Protein AF-A0A2L0CWE7-F1 (afdb_monomer_lite)

pLDDT: mean 91.42, std 8.28, range [48.16, 98.25]

Organism: NCBI:txid2055597

Foldseek 3Di:
DLVLLLVLQVLLCCQVVVDDPVRCVVCVVVSVCCSPVVVVVLVVVCVVVVQWDAQPPVRDIDGCNLPLVRCVPSPLVVLVVSLVSSVVSNVSSLVSLVVVLVVLVVVPDDCSVVVSVVSVVVSVVVVVVNCVPNVVSVVVSVVSVVCSVCVVVVVVVVDDPPPPPD

Structure (mmCIF, N/CA/C/O backbone):
data_AF-A0A2L0CWE7-F1
#
_entry.id   AF-A0A2L0CWE7-F1
#
loop_
_atom_site.group_PDB
_atom_site.id
_atom_site.type_symbol
_atom_site.label_atom_id
_atom_site.label_alt_id
_atom_site.label_comp_id
_atom_site.label_asym_id
_atom_site.label_entity_id
_atom_site.label_seq_id
_atom_site.pdbx_PDB_ins_code
_atom_site.Cartn_x
_atom_site.Cartn_y
_atom_site.Cartn_z
_atom_site.occupancy
_atom_site.B_iso_or_equiv
_atom_site.auth_seq_id
_atom_site.auth_comp_id
_atom_site.auth_asym_id
_atom_site.auth_atom_id
_atom_site.pdbx_PDB_model_num
ATOM 1 N N . SER A 1 1 ? 1.863 -1.226 1.281 1.00 88.06 1 SER A N 1
ATOM 2 C CA . SER A 1 1 ? 2.489 -2.443 1.847 1.00 88.06 1 SER A CA 1
ATOM 3 C C . SER A 1 1 ? 1.408 -3.405 2.292 1.00 88.06 1 SER A C 1
ATOM 5 O O . SER A 1 1 ? 0.431 -2.956 2.885 1.00 88.06 1 SER A O 1
ATOM 7 N N . VAL A 1 2 ? 1.584 -4.705 2.048 1.00 96.25 2 VAL A N 1
ATOM 8 C CA . VAL A 1 2 ? 0.616 -5.738 2.459 1.00 96.25 2 VAL A CA 1
ATOM 9 C C . VAL A 1 2 ? 0.516 -5.834 3.985 1.00 96.25 2 VAL A C 1
ATOM 11 O O . VAL A 1 2 ? -0.583 -5.942 4.518 1.00 96.25 2 VAL A O 1
ATOM 14 N N . TRP A 1 3 ? 1.626 -5.652 4.710 1.00 96.31 3 TRP A N 1
ATOM 15 C CA . TRP A 1 3 ? 1.625 -5.594 6.178 1.00 96.31 3 TRP A CA 1
ATOM 16 C C . TRP A 1 3 ? 0.721 -4.502 6.743 1.00 96.31 3 TRP A C 1
ATOM 18 O O . TRP A 1 3 ? 0.018 -4.712 7.728 1.00 96.31 3 TRP A O 1
ATOM 28 N N . TRP A 1 4 ? 0.705 -3.338 6.099 1.00 95.31 4 TRP A N 1
ATOM 29 C CA . TRP A 1 4 ? -0.172 -2.250 6.513 1.00 95.31 4 TRP A CA 1
ATOM 30 C C . TRP A 1 4 ? -1.652 -2.562 6.244 1.00 95.31 4 TRP A C 1
ATOM 32 O O . TRP A 1 4 ? -2.508 -2.231 7.067 1.00 95.31 4 TRP A O 1
ATOM 42 N N . VAL A 1 5 ? -1.963 -3.250 5.141 1.00 96.75 5 VAL A N 1
ATOM 43 C CA . VAL A 1 5 ? -3.328 -3.723 4.862 1.00 96.75 5 VAL A CA 1
ATOM 44 C C . VAL A 1 5 ? -3.768 -4.734 5.920 1.00 96.75 5 VAL A C 1
ATOM 46 O O . VAL A 1 5 ? -4.861 -4.599 6.463 1.00 96.75 5 VAL A O 1
ATOM 49 N N . VAL A 1 6 ? -2.905 -5.688 6.280 1.00 96.69 6 VAL A N 1
ATOM 50 C CA . VAL A 1 6 ? -3.163 -6.665 7.352 1.00 96.69 6 VAL A CA 1
ATOM 51 C C . VAL A 1 6 ? -3.382 -5.974 8.700 1.00 96.69 6 VAL A C 1
ATOM 53 O O . VAL A 1 6 ? -4.316 -6.312 9.427 1.00 96.69 6 VAL A O 1
ATOM 56 N N . LEU A 1 7 ? -2.576 -4.968 9.033 1.00 93.56 7 LEU A N 1
ATOM 57 C CA . LEU A 1 7 ? -2.762 -4.183 10.253 1.00 93.56 7 LEU A CA 1
ATOM 58 C C . LEU A 1 7 ? -4.103 -3.427 10.253 1.00 93.56 7 LEU A C 1
ATOM 60 O O . LEU A 1 7 ? -4.825 -3.430 11.247 1.00 93.56 7 LEU A O 1
ATOM 64 N N . SER A 1 8 ? -4.472 -2.825 9.124 1.00 94.75 8 SER A N 1
ATOM 65 C CA . SER A 1 8 ? -5.756 -2.129 8.972 1.00 94.75 8 SER A CA 1
ATOM 66 C C . SER A 1 8 ? -6.938 -3.098 9.074 1.00 94.75 8 SER A C 1
ATOM 68 O O . SER A 1 8 ? -7.941 -2.799 9.723 1.00 94.75 8 SER A O 1
ATOM 70 N N . PHE A 1 9 ? -6.801 -4.288 8.488 1.00 95.69 9 PHE A N 1
ATOM 71 C CA . PHE A 1 9 ? -7.798 -5.351 8.540 1.00 95.69 9 PHE A CA 1
ATOM 72 C C . PHE A 1 9 ? -7.979 -5.910 9.954 1.00 95.69 9 PHE A C 1
ATOM 74 O O . PHE A 1 9 ? -9.099 -5.963 10.453 1.00 95.69 9 PHE A O 1
ATOM 81 N N . THR A 1 10 ? -6.892 -6.268 10.640 1.00 94.44 10 THR A N 1
ATOM 82 C CA . THR A 1 10 ? -6.945 -6.744 12.036 1.00 94.44 10 THR A CA 1
ATOM 83 C C . THR A 1 10 ? -7.547 -5.696 12.961 1.00 94.44 10 THR A C 1
ATOM 85 O O . THR A 1 10 ? -8.322 -6.031 13.859 1.00 94.44 10 THR A O 1
ATOM 88 N N . TRP A 1 11 ? -7.280 -4.416 12.701 1.00 91.50 11 TRP A N 1
ATOM 89 C CA . TRP A 1 11 ? -7.943 -3.348 13.426 1.00 91.50 11 TRP A CA 1
ATOM 90 C C . TRP A 1 11 ? -9.448 -3.276 13.146 1.00 91.50 11 TRP A C 1
ATOM 92 O O . TRP A 1 11 ? -10.232 -3.165 14.088 1.00 91.50 11 TRP A O 1
ATOM 102 N N . PHE A 1 12 ? -9.877 -3.402 11.889 1.00 93.50 12 PHE A N 1
ATOM 103 C CA . PHE A 1 12 ? -11.295 -3.527 11.555 1.00 93.50 12 PHE A CA 1
ATOM 104 C C . PHE A 1 12 ? -11.951 -4.737 12.247 1.00 93.50 12 PHE A C 1
ATOM 106 O O . PHE A 1 12 ? -13.051 -4.599 12.781 1.00 93.50 12 PHE A O 1
ATOM 113 N N . LEU A 1 13 ? -11.283 -5.892 12.324 1.00 94.12 13 LEU A N 1
ATOM 114 C CA . LEU A 1 13 ? -11.796 -7.057 13.057 1.00 94.12 13 LEU A CA 1
ATOM 115 C C . LEU A 1 13 ? -11.980 -6.750 14.550 1.00 94.12 13 LEU A C 1
ATOM 117 O O . LEU A 1 13 ? -13.034 -7.037 15.122 1.00 94.12 13 LEU A O 1
ATOM 121 N N . ALA A 1 14 ? -10.989 -6.113 15.175 1.00 90.56 14 ALA A N 1
ATOM 122 C CA . ALA A 1 14 ? -11.049 -5.740 16.585 1.00 90.56 14 ALA A CA 1
ATOM 123 C C . ALA A 1 14 ? -12.127 -4.673 16.870 1.00 90.56 14 ALA A C 1
ATOM 125 O O . ALA A 1 14 ? -12.868 -4.775 17.844 1.00 90.56 14 ALA A O 1
ATOM 126 N N . ALA A 1 15 ? -12.237 -3.648 16.022 1.00 87.69 15 ALA A N 1
ATOM 127 C CA . ALA A 1 15 ? -13.122 -2.502 16.224 1.00 87.69 15 ALA A CA 1
ATOM 128 C C . ALA A 1 15 ? -14.555 -2.715 15.709 1.00 87.69 15 ALA A C 1
ATOM 130 O O . ALA A 1 15 ? -15.523 -2.380 16.393 1.00 87.69 15 ALA A O 1
ATOM 131 N N . GLY A 1 16 ? -14.686 -3.226 14.486 1.00 87.19 16 GLY A N 1
ATOM 132 C CA . GLY A 1 16 ? -15.951 -3.424 13.781 1.00 87.19 16 GLY A CA 1
ATOM 133 C C . GLY A 1 16 ? -16.632 -4.732 14.154 1.00 87.19 16 GLY A C 1
ATOM 134 O O . GLY A 1 16 ? -17.817 -4.734 14.487 1.00 87.19 16 GLY A O 1
ATOM 135 N N . LEU A 1 17 ? -15.875 -5.831 14.163 1.00 90.00 17 LEU A N 1
ATOM 136 C CA . LEU A 1 17 ? -16.405 -7.163 14.484 1.00 90.00 17 LEU A CA 1
ATOM 137 C C . LEU A 1 17 ? -16.208 -7.565 15.951 1.00 90.00 17 LEU A C 1
ATOM 139 O O . LEU A 1 17 ? -16.673 -8.628 16.355 1.00 90.00 17 LEU A O 1
ATOM 143 N N . LYS A 1 18 ? -15.570 -6.707 16.759 1.00 89.88 18 LYS A N 1
ATOM 144 C CA . LYS A 1 18 ? -15.326 -6.921 18.196 1.00 89.88 18 LYS A CA 1
ATOM 145 C C . LYS A 1 18 ? -14.545 -8.204 18.495 1.00 89.88 18 LYS A C 1
ATOM 147 O O . LYS A 1 18 ? -14.743 -8.815 19.545 1.00 89.88 18 LYS A O 1
ATOM 152 N N . TRP A 1 19 ? -13.675 -8.629 17.581 1.00 92.94 19 TRP A N 1
ATOM 153 C CA . TRP A 1 19 ? -12.829 -9.798 17.807 1.00 92.94 19 TRP A CA 1
ATOM 154 C C . TRP A 1 19 ? -11.860 -9.554 18.967 1.00 92.94 19 TRP A C 1
ATOM 156 O O . TRP A 1 19 ? -11.233 -8.498 19.063 1.00 92.94 19 TRP A O 1
ATOM 166 N N . GLY A 1 20 ? -11.738 -10.548 19.847 1.00 91.25 20 GLY A N 1
ATOM 167 C CA . GLY A 1 20 ? -10.732 -10.560 20.907 1.00 91.25 20 GLY A CA 1
ATOM 168 C C . GLY A 1 20 ? -9.345 -10.939 20.383 1.00 91.25 20 GLY A C 1
ATOM 169 O O . GLY A 1 20 ? -9.204 -11.479 19.286 1.00 91.25 20 GLY A O 1
ATOM 170 N N . ASN A 1 21 ? -8.315 -10.708 21.200 1.00 91.25 21 ASN A N 1
ATOM 171 C CA . ASN A 1 21 ? -6.930 -11.039 20.843 1.00 91.25 21 ASN A CA 1
ATOM 172 C C . ASN A 1 21 ? -6.734 -12.534 20.550 1.00 91.25 21 ASN A C 1
ATOM 174 O O . ASN A 1 21 ? -5.978 -12.873 19.650 1.00 91.25 21 ASN A O 1
ATOM 178 N N . GLU A 1 22 ? -7.437 -13.415 21.264 1.00 93.69 22 GLU A N 1
ATOM 179 C CA . GLU A 1 22 ? -7.384 -14.865 21.042 1.00 93.69 22 GLU A CA 1
ATOM 180 C C . GLU A 1 22 ? -7.931 -15.252 19.663 1.00 93.69 22 GLU A C 1
ATOM 182 O O . GLU A 1 22 ? -7.291 -15.996 18.924 1.00 93.69 22 GLU A O 1
ATOM 187 N N . ALA A 1 23 ? -9.066 -14.665 19.265 1.00 93.06 23 ALA A N 1
ATOM 188 C CA . ALA A 1 23 ? -9.629 -14.877 17.937 1.00 93.06 23 ALA A CA 1
ATOM 189 C C . ALA A 1 23 ? -8.649 -14.416 16.850 1.00 93.06 23 ALA A C 1
ATOM 191 O O . ALA A 1 23 ? -8.389 -15.157 15.914 1.00 93.06 23 ALA A O 1
ATOM 192 N N . ILE A 1 24 ? -8.046 -13.232 16.990 1.00 94.12 24 ILE A N 1
ATOM 193 C CA . ILE A 1 24 ? -7.060 -12.729 16.019 1.00 94.12 24 ILE A CA 1
ATOM 194 C C . ILE A 1 24 ? -5.810 -13.623 15.983 1.00 94.12 24 ILE A C 1
ATOM 196 O O . ILE A 1 24 ? -5.324 -13.938 14.897 1.00 94.12 24 ILE A O 1
ATOM 200 N N . ALA A 1 25 ? -5.311 -14.064 17.142 1.00 94.94 25 ALA A N 1
ATOM 201 C CA . ALA A 1 25 ? -4.135 -14.926 17.242 1.00 94.94 25 ALA A CA 1
ATOM 202 C C . ALA A 1 25 ? -4.341 -16.271 16.529 1.00 94.94 25 ALA A C 1
ATOM 204 O O . ALA A 1 25 ? -3.449 -16.715 15.806 1.00 94.94 25 ALA A O 1
ATOM 205 N N . ASN A 1 26 ? -5.534 -16.862 16.638 1.00 96.44 26 ASN A N 1
ATOM 206 C CA . ASN A 1 26 ? -5.873 -18.119 15.964 1.00 96.44 26 ASN A CA 1
ATOM 207 C C . ASN A 1 26 ? -5.835 -18.018 14.426 1.00 96.44 26 ASN A C 1
ATOM 209 O O . ASN A 1 26 ? -5.598 -19.021 13.758 1.00 96.44 26 ASN A O 1
ATOM 213 N N . TYR A 1 27 ? -6.018 -16.821 13.853 1.00 96.12 27 TYR A N 1
ATOM 214 C CA . TYR A 1 27 ? -5.928 -16.585 12.403 1.00 96.12 27 TYR A CA 1
ATOM 215 C C . TYR A 1 27 ? -4.611 -15.930 11.956 1.00 96.12 27 TYR A C 1
ATOM 217 O O . TYR A 1 27 ? -4.397 -15.740 10.756 1.00 96.12 27 TYR A O 1
ATOM 225 N N . ALA A 1 28 ? -3.701 -15.609 12.882 1.00 94.56 28 ALA A N 1
ATOM 226 C CA . ALA A 1 28 ? -2.485 -14.857 12.577 1.00 94.56 28 ALA A CA 1
ATOM 227 C C . ALA A 1 28 ? -1.602 -15.552 11.529 1.00 94.56 28 ALA A C 1
ATOM 229 O O . ALA A 1 28 ? -1.050 -14.886 10.656 1.00 94.56 28 ALA A O 1
ATOM 230 N N . GLN A 1 29 ? -1.522 -16.887 11.549 1.00 96.94 29 GLN A N 1
ATOM 231 C CA . GLN A 1 29 ? -0.749 -17.643 10.557 1.00 96.94 29 GLN A CA 1
ATOM 232 C C . GLN A 1 29 ? -1.194 -17.337 9.117 1.00 96.94 29 GLN A C 1
ATOM 234 O O . GLN A 1 29 ? -0.345 -17.108 8.257 1.00 96.94 29 GLN A O 1
ATOM 239 N N . TYR A 1 30 ? -2.503 -17.237 8.861 1.00 97.31 30 TYR A N 1
ATOM 240 C CA . TYR A 1 30 ? -3.036 -16.902 7.536 1.00 97.31 30 TYR A CA 1
ATOM 241 C C . TYR A 1 30 ? -2.707 -15.464 7.128 1.00 97.31 30 TYR A C 1
ATOM 243 O O . TYR A 1 30 ? -2.349 -15.211 5.978 1.00 97.31 30 TYR A O 1
ATOM 251 N N . PHE A 1 31 ? -2.776 -14.521 8.071 1.00 96.94 31 PHE A N 1
ATOM 252 C CA . PHE A 1 31 ? -2.436 -13.122 7.812 1.00 96.94 31 PHE A CA 1
ATOM 253 C C . PHE A 1 31 ? -0.956 -12.950 7.467 1.00 96.94 31 PHE A C 1
ATOM 255 O O . PHE A 1 31 ? -0.623 -12.253 6.509 1.00 96.94 31 PHE A O 1
ATOM 262 N N . HIS A 1 32 ? -0.074 -13.616 8.213 1.00 96.69 32 HIS A N 1
ATOM 263 C CA . HIS A 1 32 ? 1.364 -13.597 7.959 1.00 96.69 32 HIS A CA 1
ATOM 264 C C . HIS A 1 32 ? 1.689 -14.264 6.618 1.00 96.69 32 HIS A C 1
ATOM 266 O O . HIS A 1 32 ? 2.454 -13.711 5.832 1.00 96.69 32 HIS A O 1
ATOM 272 N N . LEU A 1 33 ? 1.074 -15.412 6.321 1.00 98.06 33 LEU A N 1
ATOM 273 C CA . LEU A 1 33 ? 1.257 -16.105 5.047 1.00 98.06 33 LEU A CA 1
ATOM 274 C C . LEU A 1 33 ? 0.857 -15.215 3.863 1.00 98.06 33 LEU A C 1
ATOM 276 O O . LEU A 1 33 ? 1.632 -15.083 2.919 1.00 98.06 33 LEU A O 1
ATOM 280 N N . ALA A 1 34 ? -0.289 -14.533 3.932 1.00 96.94 34 ALA A N 1
ATOM 281 C CA . ALA A 1 34 ? -0.694 -13.577 2.901 1.00 96.94 34 ALA A CA 1
ATOM 282 C C . ALA A 1 34 ? 0.284 -12.391 2.785 1.00 96.94 34 ALA A C 1
ATOM 284 O O . ALA A 1 34 ? 0.641 -11.993 1.675 1.00 96.94 34 ALA A O 1
ATOM 285 N N . ALA A 1 35 ? 0.750 -11.852 3.919 1.00 97.00 35 ALA A N 1
ATOM 286 C CA . ALA A 1 35 ? 1.686 -10.728 3.955 1.00 97.00 35 ALA A CA 1
ATOM 287 C C . ALA A 1 35 ? 3.042 -11.037 3.310 1.00 97.00 35 ALA A C 1
ATOM 289 O O . ALA A 1 35 ? 3.659 -10.129 2.754 1.00 97.00 35 ALA A O 1
ATOM 290 N N . TRP A 1 36 ? 3.486 -12.294 3.364 1.00 97.75 36 TRP A N 1
ATOM 291 C CA . TRP A 1 36 ? 4.723 -12.743 2.728 1.00 97.75 36 TRP A CA 1
ATOM 292 C C . TRP A 1 36 ? 4.522 -13.177 1.279 1.00 97.75 36 TRP A C 1
ATOM 294 O O . TRP A 1 36 ? 5.255 -12.726 0.403 1.0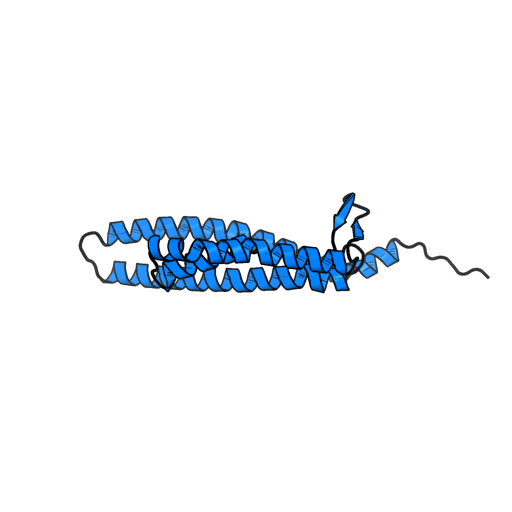0 97.75 36 TRP A O 1
ATOM 304 N N . LEU A 1 37 ? 3.522 -14.018 1.006 1.00 97.88 37 LEU A N 1
ATOM 305 C CA . LEU A 1 37 ? 3.355 -14.607 -0.321 1.00 97.88 37 LEU A CA 1
ATOM 306 C C . LEU A 1 37 ? 2.977 -13.577 -1.379 1.00 97.88 37 LEU A C 1
ATOM 308 O O . LEU A 1 37 ? 3.488 -13.654 -2.491 1.00 97.88 37 LEU A O 1
ATOM 312 N N . VAL A 1 38 ? 2.109 -12.613 -1.058 1.00 97.56 38 VAL A N 1
ATOM 313 C CA . VAL A 1 38 ? 1.656 -11.636 -2.056 1.00 97.56 38 VAL A CA 1
ATOM 314 C C . VAL A 1 38 ? 2.837 -10.819 -2.610 1.00 97.56 38 VAL A C 1
ATOM 316 O O . VAL A 1 38 ? 3.024 -10.843 -3.827 1.00 97.56 38 VAL A O 1
ATOM 319 N N . PRO A 1 39 ? 3.696 -10.176 -1.788 1.00 96.81 39 PRO A N 1
ATOM 320 C CA . PRO A 1 39 ? 4.892 -9.506 -2.296 1.00 96.81 39 PRO A CA 1
ATOM 321 C C . PRO A 1 39 ? 5.852 -10.449 -3.026 1.00 96.81 39 PRO A C 1
ATOM 323 O O . PRO A 1 39 ? 6.364 -10.081 -4.079 1.00 96.81 39 PRO A O 1
ATOM 326 N N . THR A 1 40 ? 6.065 -11.671 -2.521 1.00 97.75 40 THR A N 1
ATOM 327 C CA . THR A 1 40 ? 6.936 -12.653 -3.187 1.00 97.75 40 THR A CA 1
ATOM 328 C C . THR A 1 40 ? 6.448 -12.969 -4.598 1.00 97.75 40 THR A C 1
ATOM 330 O O . THR A 1 40 ? 7.247 -12.956 -5.531 1.00 97.75 40 THR A O 1
ATOM 333 N N . LEU A 1 41 ? 5.147 -13.202 -4.781 1.00 97.81 41 LEU A N 1
ATOM 334 C CA . LEU A 1 41 ? 4.566 -13.468 -6.097 1.00 97.81 41 LEU A CA 1
ATOM 335 C C . LEU A 1 41 ? 4.698 -12.264 -7.032 1.00 97.81 41 LEU A C 1
ATOM 337 O O . LEU A 1 41 ? 5.027 -12.447 -8.202 1.00 97.81 41 LEU A O 1
ATOM 341 N N . GLN A 1 42 ? 4.504 -11.041 -6.527 1.00 96.31 42 GLN A N 1
ATOM 342 C CA . GLN A 1 42 ? 4.727 -9.826 -7.317 1.00 96.31 42 GLN A CA 1
ATOM 343 C C . GLN A 1 42 ? 6.181 -9.722 -7.791 1.00 96.31 42 GLN A C 1
ATOM 345 O O . GLN A 1 42 ? 6.424 -9.465 -8.969 1.00 96.31 42 GLN A O 1
ATOM 350 N N . THR A 1 43 ? 7.147 -9.964 -6.902 1.00 96.88 43 THR A N 1
ATOM 351 C CA . THR A 1 43 ? 8.572 -9.944 -7.253 1.00 96.88 43 THR A CA 1
ATOM 352 C C . THR A 1 43 ? 8.918 -11.034 -8.265 1.00 96.88 43 THR A C 1
ATOM 354 O O . THR A 1 43 ? 9.560 -10.744 -9.271 1.00 96.88 43 THR A O 1
ATOM 357 N N . VAL A 1 44 ? 8.466 -12.274 -8.049 1.00 98.00 44 VAL A N 1
ATOM 358 C CA . VAL A 1 44 ? 8.700 -13.384 -8.988 1.00 98.00 44 VAL A CA 1
ATOM 359 C C . VAL A 1 44 ? 8.110 -13.073 -10.363 1.00 98.00 44 VAL A C 1
ATOM 361 O O . VAL A 1 44 ? 8.779 -13.303 -11.365 1.00 98.00 44 VAL A O 1
ATOM 364 N N . ALA A 1 45 ? 6.904 -12.502 -10.429 1.00 96.62 45 ALA A N 1
ATOM 365 C CA . ALA A 1 45 ? 6.278 -12.126 -11.696 1.00 96.62 45 ALA A CA 1
ATOM 366 C C . ALA A 1 45 ? 7.118 -11.105 -12.482 1.00 96.62 45 ALA A C 1
ATOM 368 O O . ALA A 1 45 ? 7.309 -11.268 -13.686 1.00 96.62 45 ALA A O 1
ATOM 369 N N . VAL A 1 46 ? 7.666 -10.090 -11.804 1.00 97.38 46 VAL A N 1
ATOM 370 C CA . VAL A 1 46 ? 8.557 -9.093 -12.425 1.00 97.38 46 VAL A CA 1
ATOM 371 C C . VAL A 1 46 ? 9.853 -9.734 -12.929 1.00 97.38 46 VAL A C 1
ATOM 373 O O . VAL A 1 46 ? 10.289 -9.431 -14.040 1.00 97.38 46 VAL A O 1
ATOM 376 N N . LEU A 1 47 ? 10.452 -10.630 -12.138 1.00 97.75 47 LEU A N 1
ATOM 377 C CA . LEU A 1 47 ? 11.702 -11.308 -12.491 1.00 97.75 47 LEU A CA 1
ATOM 378 C C . LEU A 1 47 ? 11.532 -12.257 -13.680 1.00 97.75 47 LEU A C 1
ATOM 380 O O . LEU A 1 47 ? 12.337 -12.220 -14.605 1.00 97.75 47 LEU A O 1
ATOM 384 N N . VAL A 1 48 ? 10.474 -13.072 -13.686 1.00 97.62 48 VAL A N 1
ATOM 385 C CA . VAL A 1 48 ? 10.171 -13.995 -14.794 1.00 97.62 48 VAL A CA 1
ATOM 386 C C . VAL A 1 48 ? 9.884 -13.230 -16.085 1.00 97.62 48 VAL A C 1
ATOM 388 O O . VAL A 1 48 ? 10.269 -13.680 -17.160 1.00 97.62 48 VAL A O 1
ATOM 391 N N . ALA A 1 49 ? 9.251 -12.061 -15.987 1.00 95.19 49 ALA A N 1
ATOM 392 C CA . ALA A 1 49 ? 8.997 -11.204 -17.137 1.00 95.19 49 ALA A CA 1
ATOM 393 C C . ALA A 1 49 ? 10.237 -10.422 -17.618 1.00 95.19 49 ALA A C 1
ATOM 395 O O . ALA A 1 49 ? 10.160 -9.769 -18.653 1.00 95.19 49 ALA A O 1
ATOM 396 N N . GLY A 1 50 ? 11.360 -10.457 -16.889 1.00 95.69 50 GLY A N 1
ATOM 397 C CA . GLY A 1 50 ? 12.569 -9.705 -17.244 1.00 95.69 50 GLY A CA 1
ATOM 398 C C . GLY A 1 50 ? 12.383 -8.184 -17.202 1.00 95.69 50 GLY A C 1
ATOM 399 O O . GLY A 1 50 ? 13.080 -7.461 -17.903 1.00 95.69 50 GLY A O 1
ATOM 400 N N . ASN A 1 51 ? 11.439 -7.692 -16.394 1.00 96.12 51 ASN A N 1
ATOM 401 C CA . ASN A 1 51 ? 10.991 -6.293 -16.406 1.00 96.12 51 ASN A CA 1
ATOM 402 C C . ASN A 1 51 ? 11.766 -5.370 -15.448 1.00 96.12 51 ASN A C 1
ATOM 404 O O . ASN A 1 51 ? 11.289 -4.282 -15.129 1.00 96.12 51 ASN A O 1
ATOM 408 N N . VAL A 1 52 ? 12.927 -5.805 -14.956 1.00 97.06 52 VAL A N 1
ATOM 409 C CA . VAL A 1 52 ? 13.784 -4.998 -14.079 1.00 97.06 52 VAL A CA 1
ATOM 410 C C . VAL A 1 52 ? 14.690 -4.114 -14.932 1.00 97.06 52 VAL A C 1
ATOM 412 O O . VAL A 1 52 ? 15.423 -4.620 -15.780 1.00 97.06 52 VAL A O 1
ATOM 415 N N . ASP A 1 53 ? 14.661 -2.810 -14.680 1.00 95.38 53 ASP A N 1
ATOM 416 C CA . ASP A 1 53 ? 15.454 -1.792 -15.358 1.00 95.38 53 ASP A CA 1
ATOM 417 C C . ASP A 1 53 ? 16.219 -0.897 -14.365 1.00 95.38 53 ASP A C 1
ATOM 419 O O . ASP A 1 53 ? 15.886 -0.776 -13.183 1.00 95.38 53 ASP A O 1
ATOM 423 N N . GLY A 1 54 ? 17.318 -0.305 -14.831 1.00 95.19 54 GLY A N 1
ATOM 424 C CA . GLY A 1 54 ? 18.154 0.584 -14.023 1.00 95.19 54 GLY A CA 1
ATOM 425 C C . GLY A 1 54 ? 17.666 2.029 -14.076 1.00 95.19 54 GLY A C 1
ATOM 426 O O . GLY A 1 54 ? 17.314 2.510 -15.152 1.00 95.19 54 GLY A O 1
ATOM 427 N N . ASP A 1 55 ? 17.688 2.720 -12.937 1.00 93.56 55 ASP A N 1
ATOM 428 C CA . ASP A 1 55 ? 17.536 4.176 -12.876 1.00 93.56 55 ASP A CA 1
ATOM 429 C C . ASP A 1 55 ? 18.922 4.846 -13.000 1.00 93.56 55 ASP A C 1
ATOM 431 O O . ASP A 1 55 ? 19.769 4.658 -12.115 1.00 93.56 55 ASP A O 1
ATOM 435 N N . PRO A 1 56 ? 19.183 5.632 -14.065 1.00 87.38 56 PRO A N 1
ATOM 436 C CA . PRO A 1 56 ? 20.461 6.317 -14.251 1.00 87.38 56 PRO A CA 1
ATOM 437 C C . PRO A 1 56 ? 20.735 7.414 -13.212 1.00 87.38 56 PRO A C 1
ATOM 439 O O . PRO A 1 56 ? 21.892 7.802 -13.049 1.00 87.38 56 PRO A O 1
ATOM 442 N N . VAL A 1 57 ? 19.710 7.927 -12.522 1.00 90.25 57 VAL A N 1
ATOM 443 C CA . VAL A 1 57 ? 19.857 9.013 -11.544 1.00 90.25 57 VAL A CA 1
ATOM 444 C C . VAL A 1 57 ? 20.145 8.456 -10.155 1.00 90.25 57 VAL A C 1
ATOM 446 O O . VAL A 1 57 ? 21.129 8.851 -9.528 1.00 90.25 57 VAL A O 1
ATOM 449 N N . SER A 1 58 ? 19.314 7.535 -9.658 1.00 93.19 58 SER A N 1
ATOM 450 C CA . SER A 1 58 ? 19.494 6.988 -8.309 1.00 93.19 58 SER A CA 1
ATOM 451 C C . SER A 1 58 ? 20.493 5.827 -8.240 1.00 93.19 58 SER A C 1
ATOM 453 O O . SER A 1 58 ? 20.889 5.439 -7.140 1.00 93.19 58 SER A O 1
ATOM 455 N N . GLY A 1 59 ? 20.858 5.226 -9.379 1.00 94.25 59 GLY A N 1
ATOM 456 C CA . GLY A 1 59 ? 21.776 4.087 -9.447 1.00 94.25 59 GLY A CA 1
ATOM 457 C C . GLY A 1 59 ? 21.208 2.781 -8.878 1.00 94.25 59 GLY A C 1
ATOM 458 O O . GLY A 1 59 ? 21.980 1.921 -8.452 1.00 94.25 59 GLY A O 1
ATOM 459 N N . ILE A 1 60 ? 19.879 2.626 -8.832 1.00 96.00 60 ILE A N 1
ATOM 460 C CA . ILE A 1 60 ? 19.218 1.400 -8.350 1.00 96.00 60 ILE A CA 1
ATOM 461 C C . ILE A 1 60 ? 18.571 0.631 -9.502 1.00 96.00 60 ILE A C 1
ATOM 463 O O . ILE A 1 60 ? 18.192 1.206 -10.520 1.00 96.00 60 ILE A O 1
ATOM 467 N N . CYS A 1 61 ? 18.381 -0.671 -9.306 1.00 96.06 61 CYS A N 1
ATOM 468 C CA . CYS A 1 61 ? 17.540 -1.487 -10.177 1.00 96.06 61 CYS A CA 1
ATOM 469 C C . CYS A 1 61 ? 16.130 -1.565 -9.590 1.00 96.06 61 CYS A C 1
ATOM 471 O O . CYS A 1 61 ? 15.955 -1.978 -8.438 1.00 96.06 61 CYS A O 1
ATOM 473 N N . TYR A 1 62 ? 15.128 -1.197 -10.379 1.00 96.12 62 TYR A N 1
ATOM 474 C CA . TYR A 1 62 ? 13.720 -1.276 -10.000 1.00 96.12 62 TYR A CA 1
ATOM 475 C C . TYR A 1 62 ? 12.884 -1.707 -11.212 1.00 96.12 62 TYR A C 1
ATOM 477 O O . TYR A 1 62 ? 13.440 -2.127 -12.217 1.00 96.12 62 TYR A O 1
ATOM 485 N N . VAL A 1 63 ? 11.558 -1.730 -11.101 1.00 96.50 63 VAL A N 1
ATOM 486 C CA . VAL A 1 63 ? 10.674 -2.052 -12.228 1.00 96.50 63 VAL A CA 1
ATOM 487 C C . VAL A 1 63 ? 9.962 -0.796 -12.690 1.00 96.50 63 VAL A C 1
ATOM 489 O O . VAL A 1 63 ? 9.324 -0.109 -11.893 1.00 96.50 63 VAL A O 1
ATOM 492 N N . GLY A 1 64 ? 10.001 -0.557 -13.997 1.00 94.69 64 GLY A N 1
ATOM 493 C CA . GLY A 1 64 ? 9.264 0.535 -14.615 1.00 94.69 64 GLY A CA 1
ATOM 494 C C . GLY A 1 64 ? 9.963 1.885 -14.514 1.00 94.69 64 GLY A C 1
ATOM 495 O O . GLY A 1 64 ? 9.280 2.897 -14.617 1.00 94.69 64 GLY A O 1
ATOM 496 N N . ASN A 1 65 ? 11.288 1.905 -14.351 1.00 94.31 65 ASN A N 1
ATOM 497 C CA . ASN A 1 65 ? 12.072 3.138 -14.418 1.00 94.31 65 ASN A CA 1
ATOM 498 C C . ASN A 1 65 ? 12.071 3.722 -15.839 1.00 94.31 65 ASN A C 1
ATOM 500 O O . ASN A 1 65 ? 11.874 4.914 -16.011 1.00 94.31 65 ASN A O 1
ATOM 504 N N . MET A 1 66 ? 12.250 2.883 -16.863 1.00 92.38 66 MET A N 1
ATOM 505 C CA . MET A 1 66 ? 12.289 3.273 -18.283 1.00 92.38 66 MET A CA 1
ATOM 506 C C . MET A 1 66 ? 11.048 2.809 -19.056 1.00 92.38 66 MET A C 1
ATOM 508 O O . MET A 1 66 ? 10.860 3.162 -20.219 1.00 92.38 66 MET A O 1
ATOM 512 N N . ASN A 1 67 ? 10.194 1.985 -18.441 1.00 94.50 67 ASN A N 1
ATOM 513 C CA . ASN A 1 67 ? 8.979 1.466 -19.065 1.00 94.50 67 ASN A CA 1
ATOM 514 C C . ASN A 1 67 ? 7.726 1.808 -18.245 1.00 94.50 67 ASN A C 1
ATOM 516 O O . ASN A 1 67 ? 7.364 1.120 -17.286 1.00 94.50 67 ASN A O 1
ATOM 520 N N . MET A 1 68 ? 6.991 2.827 -18.695 1.00 95.25 68 MET A N 1
ATOM 521 C CA . MET A 1 68 ? 5.783 3.325 -18.023 1.00 95.25 68 MET A CA 1
ATOM 522 C C . MET A 1 68 ? 4.611 2.325 -18.024 1.00 95.25 68 MET A C 1
ATOM 524 O O . MET A 1 68 ? 3.694 2.411 -17.204 1.00 95.25 68 MET A O 1
ATOM 528 N N . SER A 1 69 ? 4.602 1.333 -18.922 1.00 96.25 69 SER A N 1
ATOM 529 C CA . SER A 1 69 ? 3.630 0.230 -18.855 1.00 96.25 69 SER A CA 1
ATOM 530 C C . SER A 1 69 ? 3.906 -0.682 -17.656 1.00 96.25 69 SER A C 1
ATOM 532 O O . SER A 1 69 ? 2.982 -1.053 -16.922 1.00 96.25 69 SER A O 1
ATOM 534 N N . ASN A 1 70 ? 5.183 -0.988 -17.415 1.00 96.81 70 ASN A N 1
ATOM 535 C CA . ASN A 1 70 ? 5.615 -1.782 -16.268 1.00 96.81 70 ASN A CA 1
ATOM 536 C C . ASN A 1 70 ? 5.401 -1.023 -14.953 1.00 96.81 70 ASN A C 1
ATOM 538 O O . ASN A 1 70 ? 4.880 -1.612 -14.006 1.00 96.81 70 ASN A O 1
ATOM 542 N N . LEU A 1 71 ? 5.686 0.286 -14.921 1.00 96.94 71 LEU A N 1
ATOM 543 C CA . LEU A 1 71 ? 5.403 1.145 -13.765 1.00 96.94 71 LEU A CA 1
ATOM 544 C C . LEU A 1 71 ? 3.918 1.093 -13.377 1.00 96.94 71 LEU A C 1
ATOM 546 O O . LEU A 1 71 ? 3.567 0.844 -12.220 1.00 96.94 71 LEU A O 1
ATOM 550 N N . ARG A 1 72 ? 3.024 1.264 -14.360 1.00 97.50 72 ARG A N 1
ATOM 551 C CA . ARG A 1 72 ? 1.571 1.205 -14.135 1.00 97.50 72 ARG A CA 1
ATOM 552 C C . ARG A 1 72 ? 1.121 -0.145 -13.589 1.00 97.50 72 ARG A C 1
ATOM 554 O O . ARG A 1 72 ? 0.352 -0.195 -12.631 1.00 97.50 72 ARG A O 1
ATOM 561 N N . THR A 1 73 ? 1.611 -1.225 -14.187 1.00 96.81 73 THR A N 1
ATOM 562 C CA . THR A 1 73 ? 1.127 -2.586 -13.919 1.00 96.81 73 THR A CA 1
ATOM 563 C C . THR A 1 73 ? 1.689 -3.168 -12.624 1.00 96.81 73 THR A C 1
ATOM 565 O O . THR A 1 73 ? 0.939 -3.735 -11.832 1.00 96.81 73 THR A O 1
ATOM 568 N N . PHE A 1 74 ? 2.995 -3.032 -12.390 1.00 96.44 74 PHE A N 1
ATOM 569 C CA . PHE A 1 74 ? 3.682 -3.704 -11.284 1.00 96.44 74 PHE A CA 1
ATOM 570 C C . PHE A 1 74 ? 3.846 -2.832 -10.036 1.00 96.44 74 PHE A C 1
ATOM 572 O O . PHE A 1 74 ? 4.038 -3.379 -8.950 1.00 96.44 74 PHE A O 1
ATOM 579 N N . VAL A 1 75 ? 3.724 -1.505 -10.160 1.00 97.00 75 VAL A N 1
ATOM 580 C CA . VAL A 1 75 ? 3.948 -0.565 -9.048 1.00 97.00 75 VAL A CA 1
ATOM 581 C C . VAL A 1 75 ? 2.669 0.193 -8.702 1.00 97.00 75 VAL A C 1
ATOM 583 O O . VAL A 1 75 ? 2.098 -0.029 -7.632 1.00 97.00 75 VAL A O 1
ATOM 586 N N . LEU A 1 76 ? 2.173 1.042 -9.608 1.00 97.62 76 LEU A N 1
ATOM 587 C CA . LEU A 1 76 ? 1.023 1.916 -9.342 1.00 97.62 76 LEU A CA 1
ATOM 588 C C . LEU A 1 76 ? -0.246 1.130 -9.015 1.00 97.62 76 LEU A C 1
ATOM 590 O O . LEU A 1 76 ? -0.883 1.404 -7.997 1.00 97.62 76 LEU A O 1
ATOM 594 N N . LEU A 1 77 ? -0.610 0.151 -9.847 1.00 97.25 77 LEU A N 1
ATOM 595 C CA . LEU A 1 77 ? -1.839 -0.616 -9.661 1.00 97.25 77 LEU A CA 1
ATOM 596 C C . LEU A 1 77 ? -1.852 -1.360 -8.307 1.00 97.25 77 LEU A C 1
ATOM 598 O O . LEU A 1 77 ? -2.801 -1.156 -7.544 1.00 97.25 77 LEU A O 1
ATOM 602 N N . PRO A 1 78 ? -0.821 -2.141 -7.925 1.00 97.38 78 PRO A N 1
ATOM 603 C CA . PRO A 1 78 ? -0.786 -2.760 -6.604 1.00 97.38 78 PRO A CA 1
ATOM 604 C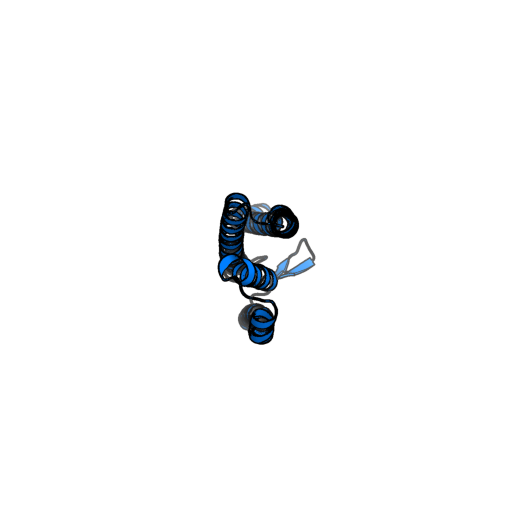 C . PRO A 1 78 ? -0.765 -1.760 -5.447 1.00 97.38 78 PRO A C 1
ATOM 606 O O . PRO A 1 78 ? -1.474 -1.964 -4.461 1.00 97.38 78 PRO A O 1
ATOM 609 N N . LEU A 1 79 ? 0.010 -0.672 -5.545 1.00 97.44 79 LEU A N 1
ATOM 610 C CA . LEU A 1 79 ? 0.046 0.357 -4.500 1.00 97.44 79 LEU A CA 1
ATOM 611 C C . LEU A 1 79 ? -1.330 0.992 -4.290 1.00 97.44 79 LEU A C 1
ATOM 613 O O . LEU A 1 79 ? -1.762 1.136 -3.143 1.00 97.44 79 LEU A O 1
ATOM 617 N N . PHE A 1 80 ? -2.026 1.313 -5.379 1.00 97.75 80 PHE A N 1
ATOM 618 C CA . PHE A 1 80 ? -3.369 1.874 -5.340 1.00 97.75 80 PHE A CA 1
ATOM 619 C C . PHE A 1 80 ? -4.372 0.894 -4.722 1.00 97.75 80 PHE A C 1
ATOM 621 O O . PHE A 1 80 ? -5.105 1.274 -3.809 1.00 97.75 80 PHE A O 1
ATOM 628 N N . ILE A 1 81 ? -4.356 -0.379 -5.136 1.00 98.06 81 ILE A N 1
ATOM 629 C CA . ILE A 1 81 ? -5.209 -1.426 -4.549 1.00 98.06 81 ILE A CA 1
ATOM 630 C C . ILE A 1 81 ? -4.959 -1.538 -3.043 1.00 98.06 81 ILE A C 1
ATOM 632 O O . ILE A 1 81 ? -5.908 -1.508 -2.257 1.00 98.06 81 ILE A O 1
ATOM 636 N N . TYR A 1 82 ? -3.696 -1.623 -2.616 1.00 97.50 82 TYR A N 1
ATOM 637 C CA . TYR A 1 82 ? -3.366 -1.714 -1.195 1.00 97.50 82 TYR A CA 1
ATOM 638 C C . TYR A 1 82 ? -3.859 -0.496 -0.423 1.00 97.50 82 TYR A C 1
ATOM 640 O O . TYR A 1 82 ? -4.461 -0.671 0.636 1.00 97.50 82 TYR A O 1
ATOM 648 N N . LEU A 1 83 ? -3.649 0.712 -0.954 1.00 97.38 83 LEU A N 1
ATOM 649 C CA . LEU A 1 83 ? -4.100 1.950 -0.328 1.00 97.38 83 LEU A CA 1
ATOM 650 C C . LEU A 1 83 ? -5.626 1.975 -0.169 1.00 97.38 83 LEU A C 1
ATOM 652 O O . LEU A 1 83 ? -6.112 2.223 0.933 1.00 97.38 83 LEU A O 1
ATOM 656 N N . VAL A 1 84 ? -6.384 1.668 -1.224 1.00 97.88 84 VAL A N 1
ATOM 657 C CA . VAL A 1 84 ? -7.858 1.660 -1.197 1.00 97.88 84 VAL A CA 1
ATOM 658 C C . VAL A 1 84 ? -8.394 0.617 -0.215 1.00 97.88 84 VAL A C 1
ATOM 660 O O . VAL A 1 84 ? -9.251 0.926 0.617 1.00 97.88 84 VAL A O 1
ATOM 663 N N . VAL A 1 85 ? -7.872 -0.610 -0.255 1.00 97.81 85 VAL A N 1
ATOM 664 C CA . VAL A 1 85 ? -8.318 -1.684 0.645 1.00 97.81 85 VAL A CA 1
ATOM 665 C C . VAL A 1 85 ? -8.013 -1.335 2.103 1.00 97.81 85 VAL A C 1
ATOM 667 O O . VAL A 1 85 ? -8.902 -1.398 2.955 1.00 97.81 85 VAL A O 1
ATOM 670 N N . GLY A 1 86 ? -6.781 -0.916 2.405 1.00 96.44 86 GLY A N 1
ATOM 671 C CA . GLY A 1 86 ? -6.401 -0.569 3.774 1.00 96.44 86 GLY A CA 1
ATOM 672 C C . GLY A 1 86 ? -7.158 0.650 4.305 1.00 96.44 86 GLY A C 1
ATOM 673 O O . GLY A 1 86 ? -7.691 0.591 5.411 1.00 96.44 86 GLY A O 1
ATOM 674 N N . THR A 1 87 ? -7.310 1.714 3.508 1.00 96.00 87 THR A N 1
ATOM 675 C CA . THR A 1 87 ? -8.100 2.895 3.911 1.00 96.00 87 THR A CA 1
ATOM 676 C C . THR A 1 87 ? -9.567 2.550 4.158 1.00 96.00 87 THR A C 1
ATOM 678 O O . THR A 1 87 ? -10.140 3.039 5.129 1.00 96.00 87 THR A O 1
ATOM 681 N N . THR A 1 88 ? -10.165 1.656 3.367 1.00 96.62 88 THR A N 1
ATOM 682 C CA . THR A 1 88 ? -11.550 1.199 3.578 1.00 96.62 88 THR A CA 1
ATOM 683 C C . THR A 1 88 ? -11.719 0.493 4.927 1.00 96.62 88 THR A C 1
ATOM 685 O O . THR A 1 88 ? -12.654 0.801 5.680 1.00 96.62 88 THR A O 1
ATOM 688 N N . PHE A 1 89 ? -10.800 -0.416 5.277 1.00 95.88 89 PHE A N 1
ATOM 689 C CA . PHE A 1 89 ? -10.795 -1.051 6.598 1.00 95.88 89 PHE A CA 1
ATOM 690 C C . PHE A 1 89 ? -10.584 -0.032 7.713 1.00 95.88 89 PHE A C 1
ATOM 692 O O . PHE A 1 89 ? -11.293 -0.083 8.721 1.00 95.88 89 PHE A O 1
ATOM 699 N N . LEU A 1 90 ? -9.677 0.930 7.517 1.00 93.75 90 LEU A N 1
ATOM 700 C CA . LEU A 1 90 ? -9.440 1.971 8.507 1.00 93.75 90 LEU A CA 1
ATOM 701 C C . LEU A 1 90 ? -10.695 2.827 8.745 1.00 93.75 90 LEU A C 1
ATOM 703 O O . LEU A 1 90 ? -11.117 3.032 9.882 1.00 93.75 90 LEU A O 1
ATOM 707 N N . VAL A 1 91 ? -11.341 3.310 7.687 1.00 93.38 91 VAL A N 1
ATOM 708 C CA . VAL A 1 91 ? -12.541 4.149 7.813 1.00 93.38 91 VAL A CA 1
ATOM 709 C C . VAL A 1 91 ? -13.659 3.381 8.517 1.00 93.38 91 VAL A C 1
ATOM 711 O O . VAL A 1 91 ? -14.279 3.897 9.449 1.00 93.38 91 VAL A O 1
ATOM 714 N N . THR A 1 92 ? -13.870 2.118 8.148 1.00 94.56 92 THR A N 1
ATOM 715 C CA . THR A 1 92 ? -14.917 1.286 8.756 1.00 94.56 92 THR A CA 1
ATOM 716 C C . THR A 1 92 ? -14.608 0.967 10.226 1.00 94.56 92 THR A C 1
ATOM 718 O O . THR A 1 92 ? -15.507 1.011 11.076 1.00 94.56 92 THR A O 1
ATOM 721 N N . GLY A 1 93 ? -13.337 0.714 10.558 1.00 92.12 93 GLY A N 1
ATOM 722 C CA . GLY A 1 93 ? -12.855 0.578 11.934 1.00 92.12 93 GLY A CA 1
ATOM 723 C C . GLY A 1 93 ? -13.101 1.847 12.755 1.00 92.12 93 GLY A C 1
ATOM 724 O O . GLY A 1 93 ? -13.684 1.774 13.840 1.00 92.12 93 GLY A O 1
ATOM 725 N N . PHE A 1 94 ? -12.768 3.022 12.207 1.00 90.69 94 PHE A N 1
ATOM 726 C CA . PHE A 1 94 ? -12.978 4.317 12.864 1.00 90.69 94 PHE A CA 1
ATOM 727 C C . PHE A 1 94 ? -14.455 4.557 13.156 1.00 90.69 94 PHE A C 1
ATOM 729 O O . PHE A 1 94 ? -14.819 4.832 14.302 1.00 90.69 94 PHE A O 1
ATOM 736 N N . VAL A 1 95 ? -15.313 4.412 12.143 1.00 92.44 95 VAL A N 1
ATOM 737 C CA . VAL A 1 95 ? -16.765 4.601 12.277 1.00 92.44 95 VAL A CA 1
ATOM 738 C C . VAL A 1 95 ? -17.338 3.673 13.351 1.00 92.44 95 VAL A C 1
ATOM 740 O O . VAL A 1 95 ? -18.137 4.109 14.185 1.00 92.44 95 VAL A O 1
ATOM 743 N N . SER A 1 96 ? -16.896 2.415 13.388 1.00 91.56 96 SER A N 1
ATOM 744 C CA . SER A 1 96 ? -17.333 1.444 14.397 1.00 91.56 96 SER A CA 1
ATOM 745 C C . SER A 1 96 ? -16.933 1.864 15.814 1.00 91.56 96 SER A C 1
ATOM 747 O O . SER A 1 96 ? -17.774 1.850 16.718 1.00 91.56 96 SER A O 1
ATOM 749 N N . LEU A 1 97 ? -15.695 2.332 16.012 1.00 88.19 97 LEU A N 1
ATOM 750 C CA . LEU A 1 97 ? -15.244 2.828 17.316 1.00 88.19 97 LEU A CA 1
ATOM 751 C C . LEU A 1 97 ? -15.991 4.086 17.762 1.00 88.19 97 LEU A C 1
ATOM 753 O O . LEU A 1 97 ? -16.373 4.177 18.930 1.00 88.19 97 LEU A O 1
ATOM 757 N N . PHE A 1 98 ? -16.264 5.027 16.853 1.00 89.31 98 PHE A N 1
ATOM 758 C CA . PHE A 1 98 ? -17.071 6.209 17.173 1.00 89.31 98 PHE A CA 1
ATOM 759 C C . PHE A 1 98 ? -18.490 5.827 17.608 1.00 89.31 98 PHE A C 1
ATOM 761 O O . PHE A 1 98 ? -18.998 6.366 18.596 1.00 89.31 98 PHE A O 1
ATOM 768 N N . ARG A 1 99 ? -19.117 4.855 16.933 1.00 90.56 99 ARG A N 1
ATOM 769 C CA . ARG A 1 99 ? -20.437 4.334 17.328 1.00 90.56 99 ARG A CA 1
ATOM 770 C C . ARG A 1 99 ? -20.401 3.690 18.713 1.00 90.56 99 ARG A C 1
ATOM 772 O O . ARG A 1 99 ? -21.278 3.980 19.527 1.00 90.56 99 ARG A O 1
ATOM 779 N N . ILE A 1 100 ? -19.387 2.872 19.002 1.00 88.06 100 ILE A N 1
ATOM 780 C CA . ILE A 1 100 ? -19.210 2.229 20.315 1.00 88.06 100 ILE A CA 1
ATOM 781 C C . ILE A 1 100 ? -18.997 3.282 21.407 1.00 88.06 100 ILE A C 1
ATOM 783 O O . ILE A 1 100 ? -19.678 3.248 22.432 1.00 88.06 100 ILE A O 1
ATOM 787 N N . ARG A 1 101 ? -18.111 4.259 21.182 1.00 87.38 101 ARG A N 1
ATOM 788 C CA . ARG A 1 101 ? -17.858 5.357 22.126 1.00 87.38 101 ARG A CA 1
ATOM 789 C C . ARG A 1 101 ? -19.138 6.132 22.437 1.00 87.38 101 ARG A C 1
ATOM 791 O O . ARG A 1 101 ? -19.432 6.374 23.608 1.00 87.38 101 ARG A O 1
ATOM 798 N N . ASN A 1 102 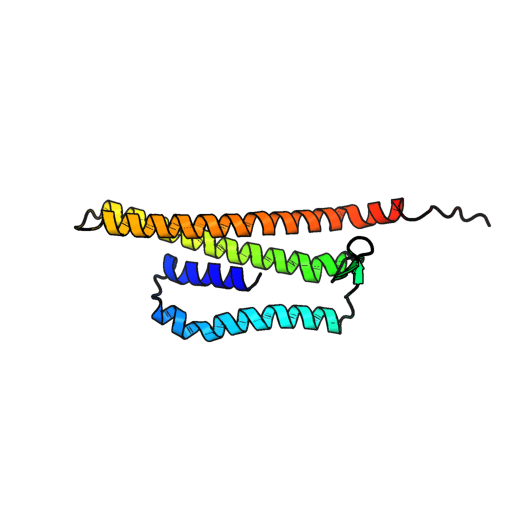? -19.905 6.494 21.408 1.00 87.31 102 ASN A N 1
ATOM 799 C CA . ASN A 1 102 ? -21.166 7.216 21.579 1.00 87.31 102 ASN A CA 1
ATOM 800 C C . ASN A 1 102 ? -22.201 6.386 22.348 1.00 87.31 102 ASN A C 1
ATOM 802 O O . ASN A 1 102 ? -22.890 6.931 23.208 1.00 87.31 102 ASN A O 1
ATOM 806 N N . ALA A 1 103 ? -22.287 5.077 22.096 1.00 88.06 103 ALA A N 1
ATOM 807 C CA . ALA A 1 103 ? -23.167 4.187 22.849 1.00 88.06 103 ALA A CA 1
ATOM 808 C C . ALA A 1 103 ? -22.764 4.090 24.334 1.00 88.06 103 ALA A C 1
ATOM 810 O O . ALA A 1 103 ? -23.624 4.220 25.203 1.00 88.06 103 ALA A O 1
ATOM 811 N N . ILE A 1 104 ? -21.466 3.948 24.634 1.00 85.81 104 ILE A N 1
ATOM 812 C CA . ILE A 1 104 ? -20.950 3.886 26.015 1.00 85.81 104 ILE A CA 1
ATOM 813 C C . ILE A 1 104 ? -21.230 5.193 26.765 1.00 85.81 104 ILE A C 1
ATOM 815 O O . ILE A 1 104 ? -21.706 5.155 27.899 1.00 85.81 104 ILE A O 1
ATOM 819 N N . LYS A 1 105 ? -20.981 6.349 26.134 1.00 83.56 105 LYS A N 1
ATOM 820 C CA . LYS A 1 105 ? -21.275 7.657 26.743 1.00 83.56 105 LYS A CA 1
ATOM 821 C C . LYS A 1 105 ? -22.769 7.838 27.031 1.00 83.56 105 LYS A C 1
ATOM 823 O O . LYS A 1 105 ? -23.108 8.421 28.052 1.00 83.56 105 LYS A O 1
ATOM 828 N N . ARG A 1 106 ? -23.650 7.322 26.165 1.00 84.69 106 ARG A N 1
ATOM 829 C CA . ARG A 1 106 ? -25.111 7.395 26.346 1.00 84.69 106 ARG A CA 1
ATOM 830 C C . ARG A 1 106 ? -25.642 6.464 27.438 1.00 84.69 106 ARG A C 1
ATOM 832 O O . ARG A 1 106 ? -26.605 6.826 28.096 1.00 84.69 106 ARG A O 1
ATOM 839 N N . GLN A 1 107 ? -25.043 5.287 27.631 1.00 83.56 107 GLN A N 1
ATOM 840 C CA . GLN A 1 107 ? -25.510 4.307 28.624 1.00 83.56 107 GLN A CA 1
ATOM 841 C C . GLN A 1 107 ? -25.195 4.694 30.080 1.00 83.56 107 GLN A C 1
ATOM 843 O O . GLN A 1 107 ? -25.793 4.122 30.984 1.00 83.56 107 GLN A O 1
ATOM 848 N N . GLY A 1 108 ? -24.278 5.638 30.330 1.00 76.88 108 GLY A N 1
ATOM 849 C CA . GLY A 1 108 ? -24.102 6.275 31.647 1.00 76.88 108 GLY A CA 1
ATOM 850 C C . GLY A 1 108 ? -23.727 5.359 32.826 1.00 76.88 108 GLY A C 1
ATOM 851 O O . GLY A 1 108 ? -23.781 5.800 33.968 1.00 76.88 108 GLY A O 1
ATOM 852 N N . GLY A 1 109 ? -23.353 4.097 32.586 1.00 78.81 109 GLY A N 1
ATOM 853 C CA . GLY A 1 109 ? -23.088 3.117 33.645 1.00 78.81 109 GLY A CA 1
ATOM 854 C C . GLY A 1 109 ? -21.816 3.387 34.462 1.00 78.81 109 GLY A C 1
ATOM 855 O O . GLY A 1 109 ? -20.902 4.093 34.023 1.00 78.81 109 GLY A O 1
ATOM 856 N N . ALA A 1 110 ? -21.716 2.764 35.640 1.00 75.00 110 ALA A N 1
ATOM 857 C CA . ALA A 1 110 ? -20.524 2.835 36.486 1.00 75.00 110 ALA A CA 1
ATOM 858 C C . ALA A 1 110 ? -19.261 2.420 35.697 1.00 75.00 110 ALA A C 1
ATOM 860 O O . ALA A 1 110 ? -19.186 1.335 35.118 1.00 75.00 110 ALA A O 1
ATOM 861 N N . GLY A 1 111 ? -18.271 3.315 35.622 1.00 78.19 111 GLY A N 1
ATOM 862 C CA . GLY A 1 111 ? -17.029 3.097 34.869 1.00 78.19 111 GLY A CA 1
ATOM 863 C C . GLY A 1 111 ? -17.099 3.375 33.357 1.00 78.19 111 GLY A C 1
ATOM 864 O O . GLY A 1 111 ? -16.093 3.181 32.668 1.00 78.19 111 GLY A O 1
ATOM 865 N N . ALA A 1 112 ? -18.227 3.865 32.822 1.00 80.31 112 ALA A N 1
ATOM 866 C CA . ALA A 1 112 ? -18.365 4.222 31.403 1.00 80.31 112 ALA A CA 1
ATOM 867 C C . ALA A 1 112 ? -17.355 5.297 30.961 1.00 80.31 112 ALA A C 1
ATOM 869 O O . ALA A 1 112 ? -16.775 5.186 29.880 1.00 80.31 112 ALA A O 1
ATOM 870 N N . GLY A 1 113 ? -17.074 6.283 31.823 1.00 81.56 113 GLY A N 1
ATOM 871 C CA . GLY A 1 113 ? -16.066 7.318 31.567 1.00 81.56 113 GLY A CA 1
ATOM 872 C C . GLY A 1 113 ? -14.657 6.747 31.370 1.00 81.56 113 GLY A C 1
ATOM 873 O O . GLY A 1 113 ? -14.006 7.044 30.373 1.00 81.56 113 GLY A O 1
ATOM 874 N N . SER A 1 114 ? -14.216 5.845 32.257 1.00 86.19 114 SER A N 1
ATOM 875 C CA . SER A 1 114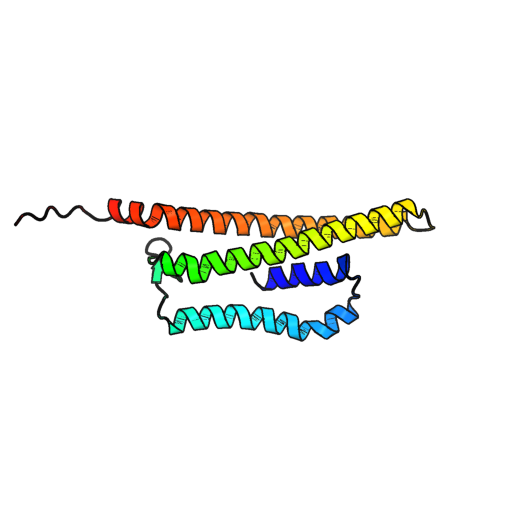 ? -12.893 5.206 32.156 1.00 86.19 114 SER A CA 1
ATOM 876 C C . SER A 1 114 ? -12.765 4.316 30.912 1.00 86.19 114 SER A C 1
ATOM 878 O O . SER A 1 114 ? -11.735 4.331 30.236 1.00 86.19 114 SER A O 1
ATOM 880 N N . LYS A 1 115 ? -13.821 3.566 30.557 1.00 83.69 115 LYS A N 1
ATOM 881 C CA . LYS A 1 115 ? -13.845 2.752 29.328 1.00 83.69 115 LYS A CA 1
ATOM 882 C C . LYS A 1 115 ? -13.779 3.620 28.067 1.00 83.69 115 LYS A C 1
ATOM 884 O O . LYS A 1 115 ? -13.055 3.275 27.135 1.00 83.69 115 LYS A O 1
ATOM 889 N N . ALA A 1 116 ? -14.498 4.742 28.048 1.00 83.25 116 ALA A N 1
ATOM 890 C CA . ALA A 1 116 ? -14.475 5.682 26.933 1.00 83.25 116 ALA A CA 1
ATOM 891 C C . ALA A 1 116 ? -13.102 6.362 26.763 1.00 83.25 116 ALA A C 1
ATOM 893 O O . ALA A 1 116 ? -12.652 6.491 25.627 1.00 83.25 116 ALA A O 1
ATOM 894 N N . ASP A 1 117 ? -12.419 6.727 27.855 1.00 86.69 117 ASP A N 1
ATOM 895 C CA . ASP A 1 117 ? -11.068 7.320 27.817 1.00 86.69 117 ASP A CA 1
ATOM 896 C C . ASP A 1 117 ? -10.013 6.338 27.275 1.00 86.69 117 ASP A C 1
ATOM 898 O O . ASP A 1 117 ? -9.196 6.684 26.420 1.00 86.69 117 ASP A O 1
ATOM 902 N N . LYS A 1 118 ? -10.072 5.064 27.691 1.00 86.31 118 LYS A N 1
ATOM 903 C CA . LYS A 1 118 ? -9.203 4.014 27.127 1.00 86.31 118 LYS A CA 1
ATOM 904 C C . LYS A 1 118 ? -9.419 3.845 25.622 1.00 86.31 118 LYS A C 1
ATOM 906 O O . LYS A 1 118 ? -8.448 3.716 24.876 1.00 86.31 118 LYS A O 1
ATOM 911 N N . LEU A 1 119 ? -10.679 3.859 25.181 1.00 84.06 119 LEU A N 1
ATOM 912 C CA . LEU A 1 119 ? -11.019 3.743 23.765 1.00 84.06 119 LEU A CA 1
ATOM 913 C C . LEU A 1 119 ? -10.517 4.951 22.968 1.00 84.06 119 LEU A C 1
ATOM 915 O O . LEU A 1 119 ? -9.968 4.783 21.886 1.00 84.06 119 LEU A O 1
ATOM 919 N N . GLU A 1 120 ? -10.646 6.154 23.519 1.00 85.56 120 GLU A N 1
ATOM 920 C CA . GLU A 1 120 ? -10.168 7.393 22.904 1.00 85.56 120 GLU A CA 1
ATOM 921 C C . GLU A 1 120 ? -8.645 7.411 22.734 1.00 85.56 120 GLU A C 1
ATOM 923 O O . GLU A 1 120 ? -8.156 7.702 21.642 1.00 85.56 120 GLU A O 1
ATOM 928 N N . LYS A 1 121 ? -7.887 6.993 23.753 1.00 88.31 121 LYS A N 1
ATOM 929 C CA . LYS A 1 121 ? -6.424 6.842 23.652 1.00 88.31 121 LYS A CA 1
ATOM 930 C C . LYS A 1 121 ? -6.020 5.840 22.569 1.00 88.31 121 LYS A C 1
ATOM 932 O O . LYS A 1 121 ? -5.088 6.100 21.806 1.00 88.31 121 LYS A O 1
ATOM 937 N N . LEU A 1 122 ? -6.737 4.718 22.470 1.00 85.25 122 LEU A N 1
ATOM 938 C CA . LEU A 1 122 ? -6.515 3.727 21.416 1.00 85.25 122 LEU A CA 1
ATOM 939 C C . LEU A 1 122 ? -6.808 4.314 20.025 1.00 85.25 122 LEU A C 1
ATOM 941 O O . LEU A 1 122 ? -5.991 4.168 19.117 1.00 85.25 122 LEU A O 1
ATOM 945 N N . MET A 1 123 ? -7.932 5.021 19.876 1.00 86.88 123 MET A N 1
ATOM 946 C CA . MET A 1 123 ? -8.328 5.687 18.630 1.00 86.88 123 MET A CA 1
ATOM 947 C C . MET A 1 123 ? -7.288 6.713 18.170 1.00 86.88 123 MET A C 1
ATOM 949 O O . MET A 1 123 ? -6.931 6.716 16.994 1.00 86.88 123 MET A O 1
ATOM 953 N N . ILE A 1 124 ? -6.770 7.545 19.080 1.00 88.81 124 ILE A N 1
ATOM 954 C CA . ILE A 1 124 ? -5.750 8.557 18.763 1.00 88.81 124 ILE A CA 1
ATOM 955 C C . ILE A 1 124 ? -4.468 7.891 18.259 1.00 88.81 124 ILE A C 1
ATOM 957 O O . ILE A 1 124 ? -3.953 8.269 17.208 1.00 88.81 124 ILE A O 1
ATOM 961 N N . ARG A 1 125 ? -3.972 6.864 18.963 1.00 88.75 125 ARG A N 1
ATOM 962 C CA . ARG A 1 125 ? -2.735 6.165 18.577 1.00 88.75 125 ARG A CA 1
ATOM 963 C C . ARG A 1 125 ? -2.839 5.554 17.179 1.00 88.75 125 ARG A C 1
ATOM 965 O O . ARG A 1 125 ? -1.925 5.701 16.370 1.00 88.75 125 ARG A O 1
ATOM 972 N N . ILE A 1 126 ? -3.956 4.888 16.898 1.00 87.62 126 ILE A N 1
ATOM 973 C CA . ILE A 1 126 ? -4.196 4.250 15.600 1.00 87.62 126 ILE A CA 1
ATOM 974 C C . ILE A 1 126 ? -4.414 5.304 14.511 1.00 87.62 126 ILE A C 1
ATOM 976 O O . ILE A 1 126 ? -3.930 5.131 13.394 1.00 87.62 126 ILE A O 1
ATOM 980 N N . GLY A 1 127 ? -5.073 6.420 14.833 1.00 86.94 127 GLY A N 1
ATOM 981 C CA . GLY A 1 127 ? -5.285 7.536 13.909 1.00 86.94 127 GLY A CA 1
ATOM 982 C C . GLY A 1 127 ? -3.985 8.186 13.468 1.00 86.94 127 GLY A C 1
ATOM 983 O O . GLY A 1 127 ? -3.763 8.342 12.271 1.00 86.94 127 GLY A O 1
ATOM 984 N N . ILE A 1 128 ? -3.087 8.470 14.412 1.00 91.75 128 ILE A N 1
ATOM 985 C CA . ILE A 1 128 ? -1.759 9.015 14.106 1.00 91.75 128 ILE A CA 1
ATOM 986 C C . ILE A 1 128 ? -0.997 8.059 13.186 1.00 91.75 128 ILE A C 1
ATOM 988 O O . ILE A 1 128 ? -0.531 8.472 12.127 1.00 91.75 128 ILE A O 1
ATOM 992 N N . PHE A 1 129 ? -0.928 6.772 13.539 1.00 89.00 129 PHE A N 1
ATOM 993 C CA . PHE A 1 129 ? -0.248 5.772 12.712 1.00 89.00 129 PHE A CA 1
ATOM 994 C C . PHE A 1 129 ? -0.858 5.668 11.302 1.00 89.00 129 PHE A C 1
ATOM 996 O O . PHE A 1 129 ? -0.139 5.585 10.308 1.00 89.00 129 PHE A O 1
ATOM 1003 N N . SER A 1 130 ? -2.188 5.728 11.205 1.00 89.00 130 SER A N 1
ATOM 1004 C CA . SER A 1 130 ? -2.917 5.679 9.935 1.00 89.00 130 SER A CA 1
ATOM 1005 C C . SER A 1 130 ? -2.586 6.864 9.033 1.00 89.00 130 SER A C 1
ATOM 1007 O O . SER A 1 130 ? -2.308 6.666 7.851 1.00 89.00 130 SER A O 1
ATOM 1009 N N . VAL A 1 131 ? -2.579 8.084 9.576 1.00 90.94 131 VAL A N 1
ATOM 1010 C CA . VAL A 1 131 ? -2.247 9.307 8.827 1.00 90.94 131 VAL A CA 1
ATOM 1011 C C . VAL A 1 131 ? -0.785 9.289 8.389 1.00 90.94 131 VAL A C 1
ATOM 1013 O O . VAL A 1 131 ? -0.502 9.511 7.212 1.00 90.94 131 VAL A O 1
ATOM 1016 N N . LEU A 1 132 ? 0.126 8.947 9.307 1.00 93.50 132 LEU A N 1
ATOM 1017 C CA . LEU A 1 132 ? 1.563 8.856 9.032 1.00 93.50 132 LEU A CA 1
ATOM 1018 C C . LEU A 1 132 ? 1.905 7.826 7.952 1.00 93.50 132 LEU A C 1
ATOM 1020 O O . LEU A 1 132 ? 2.946 7.953 7.322 1.00 93.50 132 LEU A O 1
ATOM 1024 N N . TYR A 1 133 ? 1.053 6.825 7.720 1.00 92.62 133 TYR A N 1
ATOM 1025 C CA . TYR A 1 133 ? 1.239 5.876 6.625 1.00 92.62 133 TYR A CA 1
ATOM 1026 C C . TYR A 1 133 ? 0.527 6.304 5.336 1.00 92.62 133 TYR A C 1
ATOM 1028 O O . TYR A 1 133 ? 1.111 6.282 4.253 1.00 92.62 133 TYR A O 1
ATOM 1036 N N . THR A 1 134 ? -0.745 6.694 5.442 1.00 94.44 134 THR A N 1
ATOM 1037 C CA . THR A 1 134 ? -1.613 6.964 4.284 1.00 94.44 134 THR A CA 1
ATOM 1038 C C . THR A 1 134 ? -1.134 8.182 3.502 1.00 94.44 134 THR A C 1
ATOM 1040 O O . THR A 1 134 ? -1.153 8.153 2.272 1.00 94.44 134 THR A O 1
ATOM 1043 N N . VAL A 1 135 ? -0.670 9.236 4.187 1.00 96.50 135 VAL A N 1
ATOM 1044 C CA . VAL A 1 135 ? -0.205 10.464 3.526 1.00 96.50 135 VAL A CA 1
ATOM 1045 C C . VAL A 1 135 ? 1.058 10.203 2.694 1.00 96.50 135 VAL A C 1
ATOM 1047 O O . VAL A 1 135 ? 0.992 10.426 1.485 1.00 96.50 135 VAL A O 1
ATOM 1050 N N . PRO A 1 136 ? 2.165 9.652 3.238 1.00 97.00 136 PRO A N 1
ATOM 1051 C CA . PRO A 1 136 ? 3.332 9.319 2.421 1.00 97.00 136 PRO A CA 1
ATOM 1052 C C . PRO A 1 136 ? 3.027 8.324 1.302 1.00 97.00 136 PRO A C 1
ATOM 1054 O O . PRO A 1 136 ? 3.498 8.512 0.187 1.00 97.00 136 PRO A O 1
ATOM 1057 N N . ALA A 1 137 ? 2.203 7.300 1.554 1.00 96.38 137 ALA A N 1
ATOM 1058 C CA . ALA A 1 137 ? 1.829 6.341 0.515 1.00 96.38 137 ALA A CA 1
ATOM 1059 C C . ALA A 1 137 ? 1.079 7.011 -0.651 1.00 96.38 137 ALA A C 1
ATOM 1061 O O . ALA A 1 137 ? 1.353 6.713 -1.812 1.00 96.38 137 ALA A O 1
ATOM 1062 N N . SER A 1 138 ? 0.173 7.944 -0.349 1.00 97.25 138 SER A N 1
ATOM 1063 C CA . SER A 1 138 ? -0.558 8.711 -1.367 1.00 97.25 138 SER A CA 1
ATOM 1064 C C . SER A 1 138 ? 0.365 9.657 -2.134 1.00 97.25 138 SER A C 1
ATOM 1066 O O . SER A 1 138 ? 0.240 9.772 -3.350 1.00 97.25 138 SER A O 1
ATOM 1068 N N . LEU A 1 139 ? 1.317 10.297 -1.445 1.00 98.25 139 LEU A N 1
ATOM 1069 C CA . LEU A 1 139 ? 2.327 11.150 -2.075 1.00 98.25 139 LEU A CA 1
ATOM 1070 C C . LEU A 1 139 ? 3.222 10.353 -3.027 1.00 98.25 139 LEU A C 1
ATOM 1072 O O . LEU A 1 139 ? 3.435 10.794 -4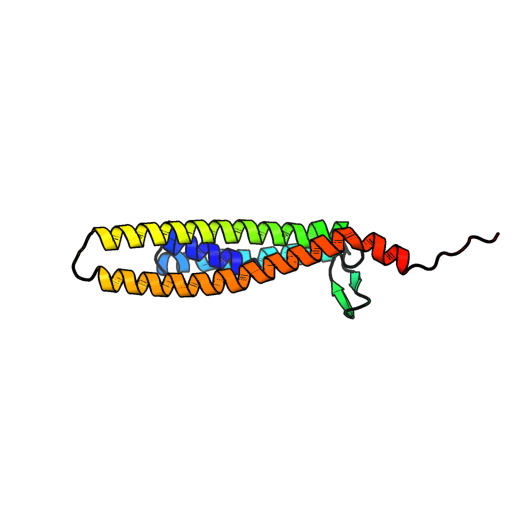.148 1.00 98.25 139 LEU A O 1
ATOM 1076 N N . VAL A 1 140 ? 3.677 9.162 -2.628 1.00 97.50 140 VAL A N 1
ATOM 1077 C CA . VAL A 1 140 ? 4.466 8.266 -3.492 1.00 97.50 140 VAL A CA 1
ATOM 1078 C C . VAL A 1 140 ? 3.685 7.878 -4.749 1.00 97.50 140 VAL A C 1
ATOM 1080 O O . VAL A 1 140 ? 4.227 7.947 -5.848 1.00 97.50 140 VAL A O 1
ATOM 1083 N N . ILE A 1 141 ? 2.398 7.532 -4.621 1.00 97.88 141 ILE A N 1
ATOM 1084 C CA . ILE A 1 141 ? 1.535 7.286 -5.788 1.00 97.88 141 ILE A CA 1
ATOM 1085 C C . ILE A 1 141 ? 1.434 8.544 -6.661 1.00 97.88 141 ILE A C 1
ATOM 1087 O O . ILE A 1 141 ? 1.530 8.442 -7.880 1.00 97.88 141 ILE A O 1
ATOM 1091 N N . GLY A 1 142 ? 1.280 9.724 -6.054 1.00 98.19 142 GLY A N 1
ATOM 1092 C CA . GLY A 1 142 ? 1.270 11.005 -6.762 1.00 98.19 142 GLY A CA 1
ATOM 1093 C C . GLY A 1 142 ? 2.555 11.256 -7.555 1.00 98.19 142 GLY A C 1
ATOM 1094 O O . GLY A 1 142 ? 2.475 11.631 -8.722 1.00 98.19 142 GLY A O 1
ATOM 1095 N N . CYS A 1 143 ? 3.721 10.978 -6.967 1.00 97.50 143 CYS A N 1
ATOM 1096 C CA . CYS A 1 143 ? 5.010 11.070 -7.652 1.00 97.50 143 CYS A CA 1
ATOM 1097 C C . CYS A 1 143 ? 5.080 10.120 -8.851 1.00 97.50 143 CYS A C 1
ATOM 1099 O O . CYS A 1 143 ? 5.439 10.558 -9.937 1.00 97.50 143 CYS A O 1
ATOM 1101 N N . TYR A 1 144 ? 4.666 8.860 -8.696 1.00 97.44 144 TYR A N 1
ATOM 1102 C CA . TYR A 1 144 ? 4.660 7.907 -9.810 1.00 97.44 144 TYR A CA 1
ATOM 1103 C C . TYR A 1 144 ? 3.645 8.257 -10.903 1.00 97.44 144 TYR A C 1
ATOM 1105 O O . TYR A 1 144 ? 3.891 7.988 -12.074 1.00 97.44 144 TYR A O 1
ATOM 1113 N N . LEU A 1 145 ? 2.500 8.853 -10.555 1.00 97.94 145 LEU A N 1
ATOM 1114 C CA . LEU A 1 145 ? 1.543 9.357 -11.545 1.00 97.94 145 LEU A CA 1
ATOM 1115 C C . LEU A 1 145 ? 2.113 10.548 -12.317 1.00 97.94 145 LEU A C 1
ATOM 1117 O O . LEU A 1 145 ? 1.923 10.629 -13.529 1.00 97.94 145 LEU A O 1
ATOM 1121 N N . TYR A 1 146 ? 2.806 11.447 -11.619 1.00 97.62 146 TYR A N 1
ATOM 1122 C CA . TYR A 1 146 ? 3.500 12.576 -12.226 1.00 97.62 146 TYR A CA 1
ATOM 1123 C C . TYR A 1 146 ? 4.614 12.093 -13.160 1.00 97.62 146 TYR A C 1
ATOM 1125 O O . TYR A 1 146 ? 4.639 12.469 -14.328 1.00 97.62 146 TYR A O 1
ATOM 1133 N N . GLU A 1 147 ? 5.465 11.184 -12.691 1.00 95.50 147 GLU A N 1
ATOM 1134 C CA . GLU A 1 147 ? 6.487 10.535 -13.509 1.00 95.50 147 GLU A CA 1
ATOM 1135 C C . GLU A 1 147 ? 5.865 9.865 -14.737 1.00 95.50 147 GLU A C 1
ATOM 1137 O O . GLU A 1 147 ? 6.203 10.227 -15.855 1.00 95.50 147 GLU A O 1
ATOM 1142 N N . ASN A 1 148 ? 4.854 9.011 -14.567 1.00 95.94 148 ASN A N 1
ATOM 1143 C CA . ASN A 1 148 ? 4.167 8.362 -15.684 1.00 95.94 148 ASN A CA 1
ATOM 1144 C C . ASN A 1 148 ? 3.588 9.350 -16.719 1.00 95.94 148 ASN A C 1
ATOM 1146 O O . ASN A 1 148 ?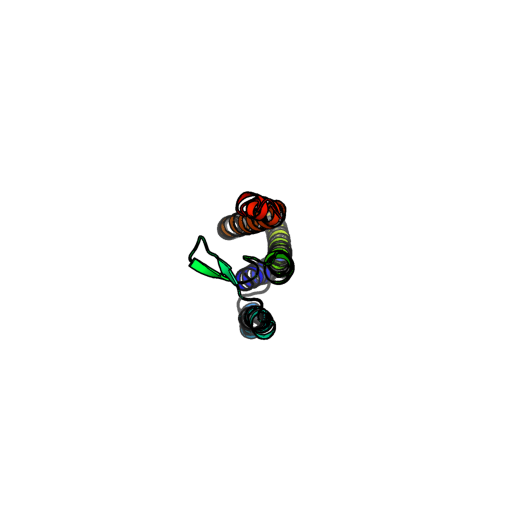 3.474 8.999 -17.893 1.00 95.94 148 ASN A O 1
ATOM 1150 N N . ALA A 1 149 ? 3.178 10.551 -16.302 1.00 96.19 149 ALA A N 1
ATOM 1151 C CA . ALA A 1 149 ? 2.616 11.559 -17.199 1.00 96.19 149 ALA A CA 1
ATOM 1152 C C . ALA A 1 149 ? 3.686 12.318 -18.000 1.00 96.19 149 ALA A C 1
ATOM 1154 O O . ALA A 1 149 ? 3.449 12.637 -19.164 1.00 96.19 149 ALA A O 1
ATOM 1155 N N . PHE A 1 150 ? 4.842 12.596 -17.394 1.00 95.81 150 PHE A N 1
ATOM 1156 C CA . PHE A 1 150 ? 5.864 13.479 -17.967 1.00 95.81 150 PHE A CA 1
ATOM 1157 C C . PHE A 1 150 ? 7.149 12.760 -18.412 1.00 95.81 150 PHE A C 1
ATOM 1159 O O . PHE A 1 150 ? 7.981 13.371 -19.079 1.00 95.81 150 PHE A O 1
ATOM 1166 N N . HIS A 1 151 ? 7.305 11.467 -18.114 1.00 92.94 151 HIS A N 1
ATOM 1167 C CA . HIS A 1 151 ? 8.513 10.690 -18.412 1.00 92.94 151 HIS A CA 1
ATOM 1168 C C . HIS A 1 151 ? 8.934 10.769 -19.889 1.00 92.94 151 HIS A C 1
ATOM 1170 O O . HIS A 1 151 ? 10.083 11.075 -20.198 1.00 92.94 151 HIS A O 1
ATOM 1176 N N . GLU A 1 152 ? 7.989 10.568 -20.811 1.00 89.25 152 GLU A N 1
ATOM 1177 C CA . GLU A 1 152 ? 8.235 10.650 -22.260 1.00 89.25 152 GLU A CA 1
ATOM 1178 C C . GLU A 1 152 ? 8.707 12.041 -22.699 1.00 89.25 152 GLU A C 1
ATOM 1180 O O . GLU A 1 152 ? 9.546 12.176 -23.589 1.00 89.25 152 GLU A O 1
ATOM 1185 N N . GLU A 1 153 ? 8.179 13.095 -22.079 1.00 91.44 153 GLU A N 1
ATOM 1186 C CA . GLU A 1 153 ? 8.576 14.468 -22.377 1.00 91.44 153 GLU A CA 1
ATOM 1187 C C . GLU A 1 153 ? 10.002 14.746 -21.883 1.00 91.44 153 GLU A C 1
ATOM 1189 O O . GLU A 1 153 ? 10.816 15.291 -22.632 1.00 91.44 153 GLU A O 1
ATOM 1194 N N . TRP A 1 154 ? 10.346 14.305 -20.671 1.00 91.12 154 TRP A N 1
ATOM 1195 C CA . TRP A 1 154 ? 11.702 14.444 -20.129 1.00 91.12 154 TRP A CA 1
ATOM 1196 C C . TRP A 1 154 ? 12.740 13.720 -20.984 1.00 91.12 154 TRP A C 1
ATOM 1198 O O . TRP A 1 154 ? 13.786 14.295 -21.292 1.00 91.12 154 TRP A O 1
ATOM 1208 N N . LEU A 1 155 ? 12.436 12.495 -21.426 1.00 88.31 155 LEU A N 1
ATOM 1209 C CA . LEU A 1 155 ? 13.330 11.733 -22.299 1.00 88.31 155 LEU A CA 1
ATOM 1210 C C . LEU A 1 155 ? 13.528 12.407 -23.661 1.00 88.31 155 LEU A C 1
ATOM 1212 O O . LEU A 1 155 ? 14.643 12.405 -24.180 1.00 88.31 155 LEU A O 1
ATOM 1216 N N . ARG A 1 156 ? 12.487 13.029 -24.230 1.00 86.75 156 ARG A N 1
ATOM 1217 C CA . ARG A 1 156 ? 12.599 13.767 -25.500 1.00 86.75 156 ARG A CA 1
ATOM 1218 C C . ARG A 1 156 ? 13.506 14.987 -25.399 1.00 86.75 156 ARG A C 1
ATOM 1220 O O . ARG A 1 156 ? 14.266 15.224 -26.328 1.00 86.75 156 ARG A O 1
ATOM 1227 N N . TYR A 1 157 ? 13.440 15.745 -24.305 1.00 85.62 157 TYR A N 1
ATOM 1228 C CA . TYR A 1 157 ? 14.342 16.885 -24.101 1.00 85.62 157 TYR A CA 1
ATOM 1229 C C . TYR A 1 157 ? 15.778 16.455 -23.781 1.00 85.62 157 TYR A C 1
ATOM 1231 O O . TYR A 1 157 ? 16.717 17.178 -24.107 1.00 85.62 157 TYR A O 1
ATOM 1239 N N . ALA A 1 158 ? 15.952 15.294 -23.145 1.00 81.31 158 ALA A N 1
ATOM 1240 C CA . ALA A 1 158 ? 17.269 14.736 -22.851 1.00 81.31 158 ALA A CA 1
ATOM 1241 C C . ALA A 1 158 ? 17.940 14.104 -24.086 1.00 81.31 158 ALA A C 1
ATOM 1243 O O . ALA A 1 158 ? 19.168 14.091 -24.179 1.00 81.31 158 ALA A O 1
ATOM 1244 N N . ALA A 1 159 ? 17.159 13.590 -25.041 1.00 78.12 159 ALA A N 1
ATOM 1245 C CA . ALA A 1 159 ? 17.675 13.070 -26.300 1.00 78.12 159 ALA A CA 1
ATOM 1246 C C . ALA A 1 159 ? 18.104 14.224 -27.225 1.00 78.12 159 ALA A C 1
ATOM 1248 O O . ALA A 1 159 ? 17.312 15.108 -27.546 1.00 78.12 159 ALA A O 1
ATOM 1249 N N . CYS A 1 160 ? 19.356 14.222 -27.700 1.00 70.12 160 CYS A N 1
ATOM 1250 C CA . CYS A 1 160 ? 19.780 15.175 -28.725 1.00 70.12 160 CYS A CA 1
ATOM 1251 C C . CYS A 1 160 ? 18.917 15.019 -29.986 1.00 70.12 160 CYS A C 1
ATOM 1253 O O . CYS A 1 160 ? 18.741 13.912 -30.496 1.00 70.12 160 CYS A O 1
ATOM 1255 N N . SER A 1 161 ? 18.447 16.134 -30.548 1.00 67.50 161 SER A N 1
ATOM 1256 C CA . SER A 1 161 ? 17.899 16.154 -31.901 1.00 67.50 161 SER A CA 1
ATOM 1257 C C . SER A 1 161 ? 19.029 15.864 -32.893 1.00 67.50 161 SER A C 1
ATOM 1259 O O . SER A 1 161 ? 19.769 16.770 -33.281 1.00 67.50 161 SER A O 1
ATOM 1261 N N . CYS A 1 162 ? 19.203 14.609 -33.299 1.00 65.25 162 CYS A N 1
ATOM 1262 C CA . CYS A 1 162 ? 19.997 14.319 -34.486 1.00 65.25 162 CYS A CA 1
ATOM 1263 C C . CYS A 1 162 ? 19.238 14.888 -35.689 1.00 65.25 162 CYS A C 1
ATOM 1265 O O . CYS A 1 162 ? 18.232 14.324 -36.112 1.00 65.25 162 CYS A O 1
ATOM 1267 N N . SER A 1 163 ? 19.707 16.018 -36.228 1.00 62.84 163 SER A N 1
ATOM 1268 C CA . SER A 1 163 ? 19.355 16.403 -37.594 1.00 62.84 163 SER A CA 1
ATOM 1269 C C . SER A 1 163 ? 19.899 15.319 -38.508 1.00 62.84 163 SER A C 1
ATOM 1271 O O . SER A 1 163 ? 21.116 15.169 -38.635 1.00 62.84 163 SER A O 1
ATOM 1273 N N . ASP A 1 164 ? 18.990 14.561 -39.112 1.00 60.38 164 ASP A N 1
ATOM 1274 C CA . ASP A 1 164 ? 19.272 13.581 -40.153 1.00 60.38 164 ASP A CA 1
ATOM 1275 C C . ASP A 1 164 ? 19.793 14.344 -41.382 1.00 60.38 164 ASP A C 1
ATOM 1277 O O . ASP A 1 164 ? 19.057 14.714 -42.295 1.00 60.38 164 ASP A O 1
ATOM 1281 N N . THR A 1 165 ? 21.073 14.710 -41.334 1.00 53.69 165 THR A N 1
ATOM 1282 C CA . THR A 1 165 ? 21.761 15.406 -42.420 1.00 53.69 165 THR A CA 1
ATOM 1283 C C . THR A 1 165 ? 22.353 14.313 -43.297 1.00 53.69 165 THR A C 1
ATOM 1285 O O . THR A 1 165 ? 23.507 13.921 -43.128 1.00 53.69 165 THR A O 1
ATOM 1288 N N . ARG A 1 166 ? 21.495 13.740 -44.145 1.00 48.16 166 ARG A N 1
ATOM 1289 C CA . ARG A 1 166 ? 21.913 12.951 -45.308 1.00 48.16 166 ARG A CA 1
ATOM 1290 C C . ARG A 1 166 ? 22.457 13.855 -46.402 1.00 48.16 166 ARG A C 1
ATOM 1292 O O . ARG A 1 166 ? 21.879 14.947 -46.595 1.00 48.16 166 ARG A O 1
#

Sequence (166 aa):
SVWWVVLSFTWFLAAGLKWGNEAIANYAQYFHLAAWLVPTLQTVAVLVAGNVDGDPVSGICYVGNMNMSNLRTFVLLPLFIYLVVGTTFLVTGFVSLFRIRNAIKRQGGAGAGSKADKLEKLMIRIGIFSVLYTVPASLVIGCYLYENAFHEEWLRYAACSCSDTR

Radius of gyration: 22.6 Å; chains: 1; bounding box: 47×35×82 Å

Secondary structure (DSSP, 8-state):
-HHHHHHHHHHHHHHTS---HHHHHHHHHHHHHHHHHHHHHHHHHHHHTT-EEE-TTT--EEESSS-HHHIIIIIIHHHHHHHHHHHHHHHHHHHHHHHHHHHHHHH--TTHHHHHHHHHHHHHHHHHHHHHHHHHHHHHHHHHHHHHHHHHHHHHHHS-------

InterPro domains:
  IPR000539 Frizzled/Smoothened, 7TM [PF01534] (1-162)
  IPR000539 Frizzled/Smoothened, 7TM [PR00489] (31-54)
  IPR000539 Frizzled/Smoothened, 7TM [PR00489] (76-98)
  IPR000539 Frizzled/Smoothened, 7TM [PR00489] (122-143)
  IPR000539 Frizzled/Smoothened, 7TM [SM01330] (1-166)
  IPR015526 Frizzled/secreted frizzled-related protein [PTHR11309] (1-155)
  IPR017981 GPCR, family 2-like, 7TM [PS50261] (1-166)